Protein AF-A0A2W5WZC5-F1 (afdb_monomer_lite)

Sequence (114 aa):
MRRETRADGALLLRRLASWCDELGEQEKSERIQGLARELAAGPGAARERQLWADVVRELRGGHGTIGDRYLAHPDGSPDPVRSAELLSVLRQLRRAARRSLPWLTYRRLWKVGR

Radius of gyration: 14.22 Å; chains: 1; bounding box: 32×29×42 Å

pLDDT: mean 82.58, std 11.2, range [39.53, 95.12]

Secondary structure (DSSP, 8-state):
-HHHHHHHHHHHHHHHHHHHHHTT-HHHHHHHHHHHHHHHT---HHHHHHHHHHHHHHTT--TTSHHHHHTB-TTS-B-HHHHHHHHHHHHHHHHHHHHHS-HHHHHHHHHS--

Foldseek 3Di:
DLLVLLLLLLVLLQVVLVLCVVVVVPVLSVVSNVLSVVSNVPDDLVVNLVSLLVVLLSLVDDPPGSQCVQQADPVRHGDVVSNVVVVVSSVSSLVSSCVSYDPVSSCVSPPPPD

Organism: NCBI:txid2607479

Structure (mmCIF, N/CA/C/O backbone):
data_AF-A0A2W5WZC5-F1
#
_entry.id   AF-A0A2W5WZC5-F1
#
loop_
_atom_site.group_PDB
_atom_site.id
_atom_site.type_symbol
_atom_site.label_atom_id
_atom_site.label_alt_id
_atom_site.label_comp_id
_atom_site.label_asym_id
_atom_site.label_entity_id
_atom_site.label_seq_id
_atom_site.pdbx_PDB_ins_code
_atom_site.Cartn_x
_atom_site.Cartn_y
_atom_site.Cartn_z
_atom_site.occupancy
_atom_site.B_iso_or_equiv
_atom_site.auth_seq_id
_atom_site.auth_comp_id
_atom_site.auth_asym_id
_atom_site.auth_atom_id
_atom_site.pdbx_PDB_model_num
ATOM 1 N N . MET A 1 1 ? -17.209 -6.020 7.642 1.00 60.09 1 MET A N 1
ATOM 2 C CA . MET A 1 1 ? -16.878 -4.743 6.963 1.00 60.09 1 MET A CA 1
ATOM 3 C C . MET A 1 1 ? -15.536 -4.099 7.344 1.00 60.09 1 MET A C 1
ATOM 5 O O . MET A 1 1 ? -14.624 -4.197 6.538 1.00 60.09 1 MET A O 1
ATOM 9 N N . ARG A 1 2 ? -15.323 -3.457 8.516 1.00 63.66 2 ARG A N 1
ATOM 10 C CA . ARG A 1 2 ? -14.021 -2.775 8.794 1.00 63.66 2 ARG A CA 1
ATOM 11 C C . ARG A 1 2 ? -12.817 -3.715 8.978 1.00 63.66 2 ARG A C 1
ATOM 13 O O . ARG A 1 2 ? -11.685 -3.292 8.788 1.00 63.66 2 ARG A O 1
ATOM 20 N N . ARG A 1 3 ? -13.024 -4.970 9.397 1.00 66.19 3 ARG A N 1
ATOM 21 C CA . ARG A 1 3 ? -11.938 -5.971 9.485 1.00 66.19 3 ARG A CA 1
ATOM 22 C C . ARG A 1 3 ? -11.479 -6.438 8.098 1.00 66.19 3 ARG A C 1
ATOM 24 O O . ARG A 1 3 ? -10.284 -6.422 7.849 1.00 66.19 3 ARG A O 1
ATOM 31 N N . GLU A 1 4 ? -12.410 -6.723 7.187 1.00 73.94 4 GLU A N 1
ATOM 32 C CA . GLU A 1 4 ? -12.091 -7.082 5.791 1.00 73.94 4 GLU A CA 1
ATOM 33 C C . GLU A 1 4 ? -11.365 -5.947 5.073 1.00 73.94 4 GLU A C 1
ATOM 35 O O . GLU A 1 4 ? -10.293 -6.159 4.534 1.00 73.94 4 GLU A O 1
ATOM 40 N N . THR A 1 5 ? -11.846 -4.702 5.199 1.00 77.69 5 THR A N 1
ATOM 41 C CA . THR A 1 5 ? -11.186 -3.548 4.550 1.00 77.69 5 THR A CA 1
ATOM 42 C C . THR A 1 5 ? -9.727 -3.368 5.003 1.00 77.69 5 THR A C 1
ATOM 44 O O . THR A 1 5 ? -8.895 -2.907 4.224 1.00 77.69 5 THR A O 1
ATOM 47 N N . ARG A 1 6 ? -9.401 -3.746 6.248 1.00 79.31 6 ARG A N 1
ATOM 48 C CA . ARG A 1 6 ? -8.028 -3.722 6.779 1.00 79.31 6 ARG A CA 1
ATOM 49 C C . ARG A 1 6 ? -7.178 -4.866 6.239 1.00 79.31 6 ARG A C 1
ATOM 51 O O . ARG A 1 6 ? -6.056 -4.614 5.816 1.00 79.31 6 ARG A O 1
ATOM 58 N N . ALA A 1 7 ? -7.704 -6.089 6.248 1.00 78.94 7 ALA A N 1
ATOM 59 C CA . ALA A 1 7 ? -7.001 -7.261 5.732 1.00 78.94 7 ALA A CA 1
ATOM 60 C C . ALA A 1 7 ? -6.722 -7.126 4.227 1.00 78.94 7 ALA A C 1
ATOM 62 O O . ALA A 1 7 ? -5.579 -7.286 3.798 1.00 78.94 7 ALA A O 1
ATOM 63 N N . ASP A 1 8 ? -7.730 -6.711 3.458 1.00 87.69 8 ASP A N 1
ATOM 64 C CA . ASP A 1 8 ? -7.612 -6.446 2.024 1.00 87.69 8 ASP A CA 1
ATOM 65 C C . ASP A 1 8 ? -6.610 -5.315 1.767 1.00 87.69 8 ASP A C 1
ATOM 67 O O . ASP A 1 8 ? -5.729 -5.428 0.919 1.00 87.69 8 ASP A O 1
ATOM 71 N N . GLY A 1 9 ? -6.694 -4.235 2.551 1.00 88.31 9 GLY A N 1
ATOM 72 C CA . GLY A 1 9 ? -5.759 -3.115 2.488 1.00 88.31 9 GLY A CA 1
ATOM 73 C C . GLY A 1 9 ? -4.311 -3.531 2.729 1.00 88.31 9 GLY A C 1
ATOM 74 O O . GLY A 1 9 ? -3.430 -3.185 1.946 1.00 88.31 9 GLY A O 1
ATOM 75 N N . ALA A 1 10 ? -4.064 -4.308 3.782 1.00 92.31 10 ALA A N 1
ATOM 76 C CA . ALA A 1 10 ? -2.737 -4.816 4.102 1.00 92.31 10 ALA A CA 1
ATOM 77 C C . ALA A 1 10 ? -2.193 -5.741 3.003 1.00 92.31 10 ALA A C 1
ATOM 79 O O . ALA A 1 10 ? -1.016 -5.649 2.658 1.00 92.31 10 ALA A O 1
ATOM 80 N N . LEU A 1 11 ? -3.032 -6.601 2.422 1.00 93.56 11 LEU A N 1
ATOM 81 C CA . LEU A 1 11 ? -2.629 -7.499 1.339 1.00 93.56 11 LEU A CA 1
ATOM 82 C C . LEU A 1 11 ? -2.258 -6.724 0.067 1.00 93.56 11 LEU A C 1
ATOM 84 O O . LEU A 1 11 ? -1.207 -6.971 -0.524 1.00 93.56 11 LEU A O 1
ATOM 88 N N . LEU A 1 12 ? -3.065 -5.729 -0.302 1.00 93.06 12 LEU A N 1
ATOM 89 C CA . LEU A 1 12 ? -2.785 -4.839 -1.430 1.00 93.06 12 LEU A CA 1
ATOM 90 C C . LEU A 1 12 ? -1.488 -4.041 -1.227 1.00 93.06 12 LEU A C 1
ATOM 92 O O . LEU A 1 12 ? -0.716 -3.882 -2.171 1.00 93.06 12 LEU A O 1
ATOM 96 N N . LEU A 1 13 ? -1.213 -3.576 -0.004 1.00 93.38 13 LEU A N 1
ATOM 97 C CA . LEU 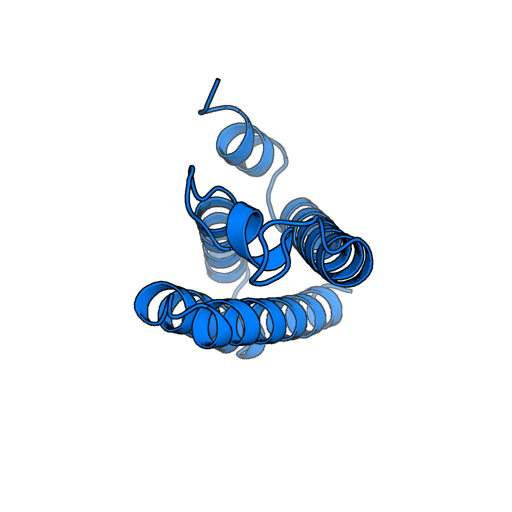A 1 13 ? 0.042 -2.888 0.318 1.00 93.38 13 LEU A CA 1
ATOM 98 C C . LEU A 1 13 ? 1.250 -3.824 0.240 1.00 93.38 13 LEU A C 1
ATOM 100 O O . LEU A 1 13 ? 2.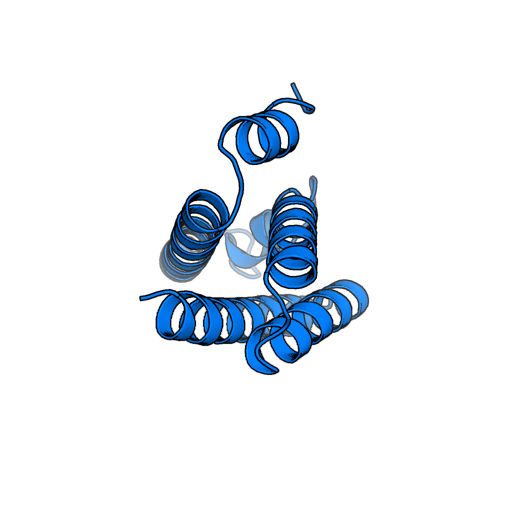275 -3.432 -0.302 1.00 93.38 13 LEU A O 1
ATOM 104 N N . ARG A 1 14 ? 1.142 -5.074 0.709 1.00 94.88 14 ARG A N 1
ATOM 105 C CA . ARG A 1 14 ? 2.224 -6.064 0.549 1.00 94.88 14 ARG A CA 1
ATOM 106 C C . ARG A 1 14 ? 2.539 -6.322 -0.921 1.00 94.88 14 ARG A C 1
ATOM 108 O O . ARG A 1 14 ? 3.709 -6.391 -1.283 1.00 94.88 14 ARG A O 1
ATOM 115 N N . ARG A 1 15 ? 1.508 -6.418 -1.768 1.00 92.44 15 ARG A N 1
ATOM 116 C CA . ARG A 1 15 ? 1.696 -6.567 -3.216 1.00 92.44 15 ARG A CA 1
ATOM 117 C C . ARG A 1 15 ? 2.401 -5.351 -3.817 1.00 92.44 15 ARG A C 1
ATOM 119 O O . ARG A 1 15 ? 3.354 -5.525 -4.563 1.00 92.44 15 ARG A O 1
ATOM 126 N N . LEU A 1 16 ? 1.986 -4.142 -3.439 1.00 90.8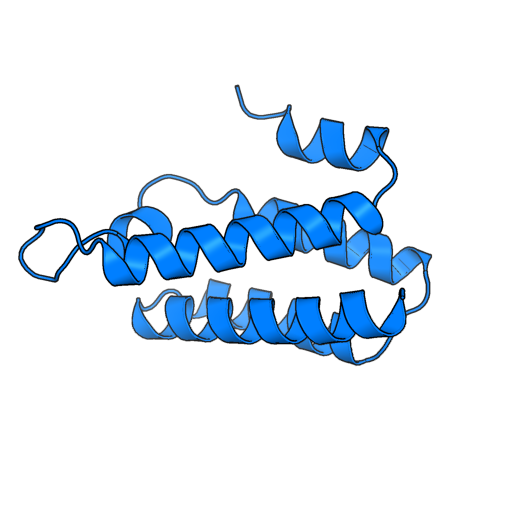8 16 LEU A N 1
ATOM 127 C CA . LEU A 1 16 ? 2.638 -2.909 -3.880 1.00 90.88 16 LEU A CA 1
ATOM 128 C C . LEU A 1 16 ? 4.102 -2.820 -3.419 1.00 90.88 16 LEU A C 1
ATOM 130 O O . LEU A 1 16 ? 4.953 -2.388 -4.188 1.00 90.88 16 LEU A O 1
ATOM 134 N N . ALA A 1 17 ? 4.407 -3.251 -2.194 1.00 91.81 17 ALA A N 1
ATOM 135 C CA . ALA A 1 17 ? 5.776 -3.283 -1.692 1.00 91.81 17 ALA A CA 1
ATOM 136 C C . ALA A 1 17 ? 6.667 -4.264 -2.469 1.00 91.81 17 ALA A C 1
ATOM 138 O O . ALA A 1 17 ? 7.797 -3.916 -2.789 1.00 91.81 17 ALA A O 1
ATOM 139 N N . SER A 1 18 ? 6.150 -5.447 -2.829 1.00 92.75 18 SER A N 1
ATOM 140 C CA . SER A 1 18 ? 6.857 -6.398 -3.709 1.00 92.75 18 SER A CA 1
ATOM 141 C C . SER A 1 18 ? 7.281 -5.729 -5.014 1.00 92.75 18 SER A C 1
ATOM 143 O O . SER A 1 18 ? 8.431 -5.823 -5.417 1.00 92.75 18 SER A O 1
ATOM 145 N N . TRP A 1 19 ? 6.372 -4.978 -5.636 1.00 90.12 19 TRP A N 1
ATOM 146 C CA . TRP A 1 19 ? 6.664 -4.253 -6.871 1.00 90.12 19 TRP A CA 1
ATOM 147 C C . TRP A 1 19 ? 7.695 -3.136 -6.682 1.00 90.12 19 TRP A C 1
ATOM 149 O O . TRP A 1 19 ? 8.501 -2.892 -7.574 1.00 90.12 19 TRP A O 1
ATOM 159 N N . CYS A 1 20 ? 7.693 -2.456 -5.529 1.00 88.38 20 CYS A N 1
ATOM 160 C CA . CYS A 1 20 ? 8.728 -1.474 -5.204 1.00 88.38 20 CYS A CA 1
ATOM 161 C C . CYS A 1 20 ? 10.098 -2.147 -5.113 1.00 88.38 20 CYS A C 1
ATOM 163 O O . CYS A 1 20 ? 11.065 -1.621 -5.654 1.00 88.38 20 CYS A O 1
ATOM 165 N N . ASP A 1 21 ? 10.170 -3.304 -4.458 1.00 89.81 21 ASP A N 1
ATOM 166 C CA . ASP A 1 21 ? 11.407 -4.067 -4.296 1.00 89.81 21 ASP A CA 1
ATOM 167 C C . ASP A 1 21 ? 11.956 -4.563 -5.642 1.00 89.81 21 ASP A C 1
ATOM 169 O O . ASP A 1 21 ? 13.118 -4.321 -5.964 1.00 89.81 21 ASP A O 1
ATOM 173 N N . GLU A 1 22 ? 11.090 -5.133 -6.488 1.00 87.25 22 GLU A N 1
ATOM 174 C CA . GLU A 1 22 ? 11.419 -5.571 -7.855 1.00 87.25 22 GLU A CA 1
ATOM 175 C C . GLU A 1 22 ? 11.994 -4.440 -8.727 1.00 87.25 22 GLU A C 1
ATOM 177 O O . GLU A 1 22 ? 12.786 -4.690 -9.634 1.00 87.25 22 GLU A O 1
ATOM 182 N N . LEU A 1 23 ? 11.608 -3.191 -8.456 1.00 83.88 23 LEU A N 1
ATOM 183 C CA . LEU A 1 23 ? 12.079 -2.001 -9.167 1.00 83.88 23 LEU A CA 1
ATOM 184 C C . LEU A 1 23 ? 13.269 -1.295 -8.500 1.00 83.88 23 LEU A C 1
ATOM 186 O O . LEU A 1 23 ? 13.677 -0.226 -8.970 1.00 83.88 23 LEU A O 1
ATOM 190 N N . GLY A 1 24 ? 13.804 -1.854 -7.412 1.00 86.31 24 GLY A N 1
ATOM 191 C CA . GLY A 1 24 ? 14.904 -1.268 -6.645 1.00 86.31 24 GLY A CA 1
ATOM 192 C C . GLY A 1 24 ? 14.509 -0.051 -5.801 1.00 86.31 24 GLY A C 1
ATOM 193 O O . GLY A 1 24 ? 15.370 0.723 -5.401 1.00 86.31 24 GLY A O 1
ATOM 194 N N . GLU A 1 25 ? 13.219 0.154 -5.518 1.00 87.31 25 GLU A N 1
ATOM 195 C CA . GLU A 1 25 ? 12.730 1.170 -4.575 1.00 87.31 25 GLU A CA 1
ATOM 196 C C . GLU A 1 25 ? 12.694 0.600 -3.138 1.00 87.31 25 GLU A C 1
ATOM 198 O O . GLU A 1 25 ? 11.636 0.599 -2.500 1.00 87.31 25 GLU A O 1
ATOM 203 N N . GLN A 1 26 ? 13.826 0.097 -2.611 1.00 90.31 26 GLN A N 1
ATOM 204 C CA . GLN A 1 26 ? 13.853 -0.628 -1.323 1.00 90.31 26 GLN A CA 1
ATOM 205 C C . GLN A 1 26 ? 13.301 0.198 -0.154 1.00 90.31 26 GLN A C 1
ATOM 207 O O . GLN A 1 26 ? 12.420 -0.265 0.564 1.00 90.31 26 GLN A O 1
ATOM 212 N N . GLU A 1 27 ? 13.731 1.454 -0.006 1.00 89.94 27 GLU A N 1
ATOM 213 C CA . GLU A 1 27 ? 13.276 2.329 1.087 1.00 89.94 27 GLU A CA 1
ATOM 214 C C . GLU A 1 27 ? 11.745 2.512 1.079 1.00 89.94 27 GLU A C 1
ATOM 216 O O . GLU A 1 27 ? 11.076 2.556 2.114 1.00 89.94 27 GLU A O 1
ATOM 221 N N . LYS A 1 28 ? 11.154 2.578 -0.117 1.00 88.38 28 LYS A N 1
ATOM 222 C CA . LYS A 1 28 ? 9.706 2.695 -0.279 1.00 88.38 28 LYS A CA 1
ATOM 223 C C . LYS A 1 28 ? 9.001 1.362 -0.052 1.00 88.38 28 LYS A C 1
ATOM 225 O O . LYS A 1 28 ? 7.940 1.351 0.572 1.00 88.38 28 LYS A O 1
ATOM 230 N N . SER A 1 29 ? 9.584 0.253 -0.513 1.00 91.69 29 SER A N 1
ATOM 231 C CA . SER A 1 29 ? 9.111 -1.097 -0.190 1.00 91.69 29 SER A CA 1
ATOM 232 C C . SER A 1 29 ? 9.009 -1.270 1.325 1.00 91.69 29 SER A C 1
ATOM 234 O O . SER A 1 29 ? 7.936 -1.595 1.830 1.00 91.69 29 SER A O 1
ATOM 236 N N . GLU A 1 30 ? 10.064 -0.939 2.070 1.00 93.69 30 GLU A N 1
ATOM 237 C CA . GLU A 1 30 ? 10.105 -1.030 3.532 1.00 93.69 30 GLU A CA 1
ATOM 238 C C . GLU A 1 30 ? 9.026 -0.178 4.208 1.00 93.69 30 GLU A C 1
ATOM 240 O O . GLU A 1 30 ? 8.279 -0.685 5.053 1.00 93.69 30 GLU A O 1
ATOM 245 N N . ARG A 1 31 ? 8.869 1.089 3.794 1.00 92.62 31 ARG A N 1
ATOM 246 C CA . ARG A 1 31 ? 7.791 1.961 4.294 1.00 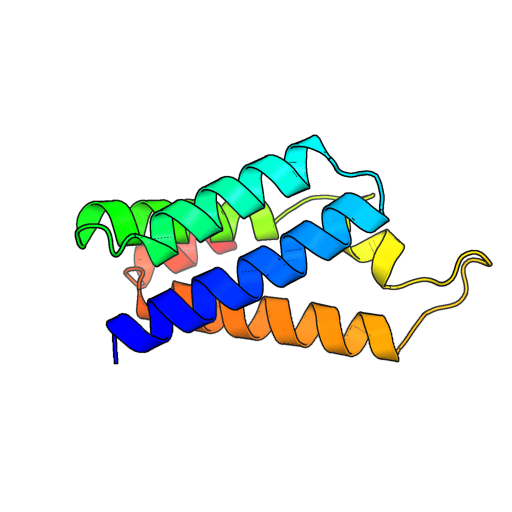92.62 31 ARG A CA 1
ATOM 247 C C . ARG A 1 31 ? 6.408 1.348 4.074 1.00 92.62 31 ARG A C 1
ATOM 249 O O . ARG A 1 31 ? 5.602 1.276 5.006 1.00 92.62 31 ARG A O 1
ATOM 256 N N . ILE A 1 32 ? 6.127 0.877 2.859 1.00 92.94 32 ILE A N 1
ATOM 257 C CA . ILE A 1 32 ? 4.832 0.283 2.503 1.00 92.94 32 ILE A CA 1
ATOM 258 C C . ILE A 1 32 ? 4.607 -1.031 3.266 1.00 92.94 32 ILE A C 1
ATOM 260 O O . ILE A 1 32 ? 3.495 -1.280 3.743 1.00 92.94 32 ILE A O 1
ATOM 264 N N . GLN A 1 33 ? 5.646 -1.851 3.455 1.00 94.31 33 GLN A N 1
ATOM 265 C CA . GLN A 1 33 ? 5.570 -3.048 4.293 1.00 94.31 33 GLN A CA 1
ATOM 266 C C . GLN A 1 33 ? 5.247 -2.704 5.750 1.00 94.31 33 GLN A C 1
ATOM 268 O O . GLN A 1 33 ? 4.429 -3.396 6.360 1.00 94.31 33 GLN A O 1
ATOM 273 N N . GLY A 1 34 ? 5.836 -1.638 6.300 1.00 95.12 34 GLY A N 1
ATOM 274 C CA . GLY A 1 34 ? 5.522 -1.135 7.639 1.00 95.12 34 GLY A CA 1
ATOM 275 C C . GLY A 1 34 ? 4.038 -0.795 7.786 1.00 95.12 34 GLY A C 1
ATOM 276 O O . GLY A 1 34 ? 3.360 -1.336 8.663 1.00 95.12 34 GLY A O 1
ATOM 277 N N . LEU A 1 35 ? 3.497 -0.007 6.851 1.00 93.69 35 LEU A N 1
ATOM 278 C CA . LEU A 1 35 ? 2.070 0.340 6.814 1.00 93.69 35 LEU A CA 1
ATOM 279 C C . LEU A 1 35 ? 1.171 -0.901 6.711 1.00 93.69 35 LEU A C 1
ATOM 281 O O . LEU A 1 35 ? 0.148 -0.989 7.392 1.00 93.69 35 LEU A O 1
ATOM 285 N N . ALA A 1 36 ? 1.557 -1.881 5.890 1.00 94.12 36 ALA A N 1
ATOM 286 C CA . ALA A 1 36 ? 0.812 -3.125 5.735 1.00 94.12 36 ALA A CA 1
ATOM 287 C C . ALA A 1 36 ? 0.776 -3.954 7.029 1.00 94.12 36 ALA A C 1
ATOM 289 O O . ALA A 1 36 ? -0.273 -4.494 7.387 1.00 94.12 36 ALA A O 1
ATOM 290 N N . ARG A 1 37 ? 1.911 -4.066 7.733 1.00 94.81 37 ARG A N 1
ATOM 291 C CA . ARG A 1 37 ? 2.007 -4.779 9.019 1.00 94.81 37 ARG A CA 1
ATOM 292 C C . ARG A 1 37 ? 1.157 -4.093 10.082 1.00 94.81 37 ARG A C 1
ATOM 294 O O . ARG A 1 37 ? 0.378 -4.764 10.754 1.00 94.81 37 ARG A O 1
ATOM 301 N N . GLU A 1 38 ? 1.246 -2.770 10.180 1.00 94.19 38 GLU A N 1
ATOM 302 C CA . GLU A 1 38 ? 0.456 -2.002 11.142 1.00 94.19 38 GLU A CA 1
ATOM 303 C C . GLU A 1 38 ? -1.049 -2.087 10.871 1.00 94.19 38 GLU A C 1
ATOM 305 O O . GLU A 1 38 ? -1.818 -2.258 11.812 1.00 94.19 38 GLU A O 1
ATOM 310 N N . LEU A 1 39 ? -1.495 -2.032 9.610 1.00 90.19 39 LEU A N 1
ATOM 311 C CA . LEU A 1 39 ? -2.911 -2.218 9.263 1.00 90.19 39 LEU A CA 1
ATOM 312 C C . LEU A 1 39 ? -3.408 -3.632 9.591 1.00 90.19 39 LEU A C 1
ATOM 314 O O . LEU A 1 39 ? -4.516 -3.785 10.117 1.00 90.19 39 LEU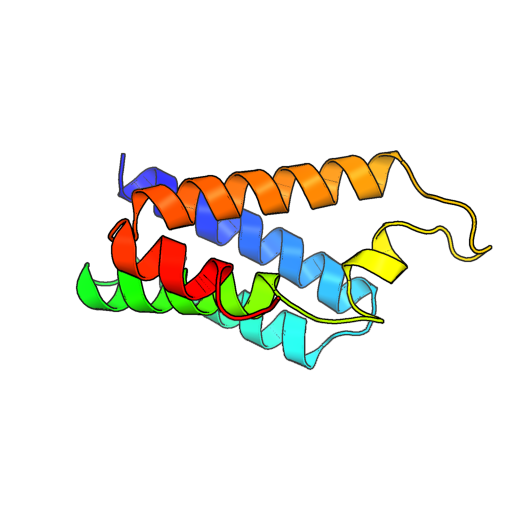 A O 1
ATOM 318 N N . ALA A 1 40 ? -2.588 -4.652 9.315 1.00 91.19 40 ALA A N 1
ATOM 319 C CA . ALA A 1 40 ? -2.902 -6.049 9.611 1.00 91.19 40 ALA A CA 1
ATOM 320 C C . ALA A 1 40 ? -3.003 -6.327 11.119 1.00 91.19 40 ALA A C 1
ATOM 322 O O . ALA A 1 40 ? -3.829 -7.140 11.527 1.00 91.19 40 ALA A O 1
ATOM 323 N N . ALA A 1 41 ? -2.230 -5.616 11.948 1.00 91.50 41 ALA A N 1
ATOM 324 C CA . ALA A 1 41 ? 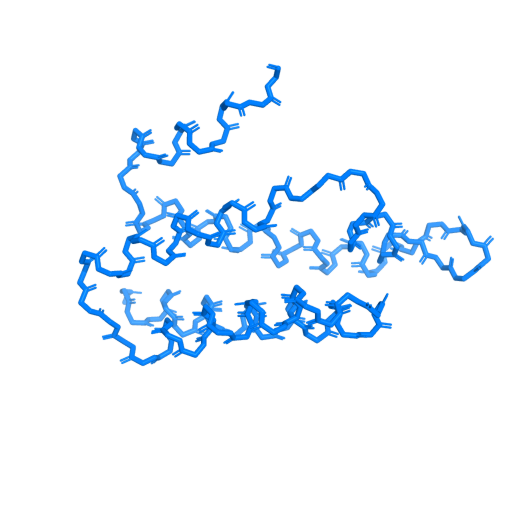-2.278 -5.724 13.409 1.00 91.50 41 ALA A CA 1
ATOM 325 C C . ALA A 1 41 ? -3.611 -5.247 14.022 1.00 91.50 41 ALA A C 1
ATOM 327 O O . ALA A 1 41 ? -3.846 -5.410 15.217 1.00 91.50 41 ALA A O 1
ATOM 328 N N . GLY A 1 42 ? -4.509 -4.673 13.216 1.00 88.00 42 GLY A N 1
ATOM 329 C CA . GLY A 1 42 ? -5.840 -4.270 13.654 1.00 88.00 42 GLY A CA 1
ATOM 330 C C . GLY A 1 42 ? -5.824 -3.083 14.623 1.00 88.00 42 GLY A C 1
ATOM 331 O O . GLY A 1 42 ? -6.421 -3.180 15.695 1.00 88.00 42 GLY A O 1
ATOM 332 N N . PRO A 1 43 ? -5.215 -1.945 14.247 1.00 88.25 43 PRO A N 1
ATOM 333 C CA . PRO A 1 43 ? -5.026 -0.814 15.139 1.00 88.25 43 PRO A CA 1
ATOM 334 C C . PRO A 1 43 ? -6.368 -0.173 15.512 1.00 88.25 43 PRO A C 1
ATOM 336 O O . PRO A 1 43 ? -7.383 -0.346 14.828 1.00 88.25 43 PRO A O 1
ATOM 339 N N . GLY A 1 44 ? -6.369 0.601 16.598 1.00 89.81 44 GLY A N 1
ATOM 340 C CA . GLY A 1 44 ? -7.531 1.392 17.002 1.00 89.81 44 GLY A CA 1
ATOM 341 C C . GLY A 1 44 ? -7.944 2.409 15.930 1.00 89.81 44 GLY A C 1
ATOM 342 O O . GLY A 1 44 ? -7.143 2.815 15.088 1.00 89.81 44 GLY A O 1
ATOM 343 N N . ALA A 1 45 ? -9.195 2.873 15.981 1.00 86.56 45 ALA A N 1
ATOM 344 C CA . ALA A 1 45 ? -9.794 3.683 14.913 1.00 86.56 45 ALA A CA 1
ATOM 345 C C . ALA A 1 45 ? -9.025 4.980 14.580 1.00 86.56 45 ALA A C 1
ATOM 347 O O . ALA A 1 45 ? -8.982 5.383 13.419 1.00 86.56 45 ALA A O 1
ATOM 348 N N . ALA A 1 46 ? -8.417 5.639 15.573 1.00 88.25 46 ALA A N 1
ATOM 349 C CA . ALA A 1 46 ? -7.612 6.842 15.348 1.00 88.25 46 ALA A CA 1
ATOM 350 C C . ALA A 1 46 ? -6.317 6.529 14.576 1.00 88.25 46 ALA A C 1
ATOM 352 O O . ALA A 1 46 ? -6.014 7.196 13.587 1.00 88.25 46 ALA A O 1
ATOM 353 N N . ARG A 1 47 ? -5.598 5.471 14.974 1.00 90.94 47 ARG A N 1
ATOM 354 C CA . ARG A 1 47 ? -4.372 5.024 14.297 1.00 90.94 47 ARG A CA 1
ATOM 355 C C . ARG A 1 47 ? -4.670 4.463 12.910 1.00 90.94 47 ARG A C 1
ATOM 357 O O . ARG A 1 47 ? -3.941 4.775 11.981 1.00 90.94 47 ARG A O 1
ATOM 364 N N . GLU A 1 48 ? -5.774 3.735 12.734 1.00 89.56 48 GLU A N 1
ATOM 365 C CA . GLU A 1 48 ? -6.213 3.258 11.414 1.00 89.56 48 GLU A CA 1
ATOM 366 C C . GLU A 1 48 ? -6.401 4.424 10.430 1.00 89.56 48 GLU A C 1
ATOM 368 O O . GLU A 1 48 ? -5.928 4.367 9.297 1.00 89.56 48 GLU A O 1
ATOM 373 N N . ARG A 1 49 ? -7.043 5.519 10.862 1.00 89.12 49 ARG A N 1
ATOM 374 C CA . ARG A 1 49 ? -7.189 6.724 10.028 1.00 89.12 49 ARG A CA 1
ATOM 375 C C . ARG A 1 49 ? -5.839 7.335 9.671 1.00 89.12 49 ARG A C 1
ATOM 377 O O . ARG A 1 49 ? -5.653 7.727 8.525 1.00 89.12 49 ARG A O 1
ATOM 384 N N . GLN A 1 50 ? -4.917 7.414 10.628 1.00 91.56 50 GLN A N 1
ATOM 385 C CA . GLN A 1 50 ? -3.576 7.933 10.370 1.00 91.56 50 GLN A CA 1
ATOM 386 C C . GLN A 1 50 ? -2.849 7.078 9.323 1.00 91.56 50 GLN A C 1
ATOM 388 O O . GLN A 1 50 ? -2.383 7.615 8.324 1.00 91.56 50 GLN A O 1
ATOM 393 N N . LEU A 1 51 ? -2.877 5.752 9.473 1.00 91.56 51 LEU A N 1
ATOM 394 C CA . LEU A 1 51 ? -2.274 4.820 8.518 1.00 91.56 51 LEU A CA 1
ATOM 395 C C . LEU A 1 51 ? -2.868 4.962 7.116 1.00 91.56 51 LEU A C 1
ATOM 397 O O . LEU A 1 51 ? -2.128 5.013 6.141 1.00 91.56 51 LEU A O 1
ATOM 401 N N . TRP A 1 52 ? -4.191 5.093 6.987 1.00 89.62 52 TRP A N 1
ATOM 402 C CA . TRP A 1 52 ? -4.806 5.334 5.679 1.00 89.62 52 TRP A CA 1
ATOM 403 C C . TRP A 1 52 ? -4.431 6.689 5.076 1.00 89.62 52 TRP A C 1
ATOM 405 O O . TRP A 1 52 ? -4.344 6.802 3.853 1.00 89.62 52 TRP A O 1
ATOM 415 N N . ALA A 1 53 ? -4.207 7.717 5.897 1.00 88.25 53 ALA A N 1
ATOM 416 C CA . ALA A 1 53 ? -3.698 8.997 5.417 1.00 88.25 53 ALA A CA 1
ATOM 417 C C . ALA A 1 53 ? -2.253 8.873 4.910 1.00 88.25 53 ALA A C 1
ATOM 419 O O . ALA A 1 53 ? -1.935 9.429 3.859 1.00 88.25 53 ALA A O 1
ATOM 420 N N . ASP A 1 54 ? -1.415 8.110 5.611 1.00 89.44 54 ASP A N 1
ATOM 421 C CA . ASP A 1 54 ? -0.025 7.858 5.228 1.00 89.44 54 ASP A CA 1
ATOM 422 C C . ASP A 1 54 ? 0.059 7.009 3.955 1.00 89.44 54 ASP A C 1
ATOM 424 O O . ASP A 1 54 ? 0.757 7.390 3.019 1.00 89.44 54 ASP A O 1
ATOM 428 N N . VAL A 1 55 ? -0.776 5.971 3.822 1.00 88.81 55 VAL A N 1
ATOM 429 C CA . VAL A 1 55 ? -0.950 5.226 2.562 1.00 88.81 55 VAL A CA 1
ATOM 430 C C . VAL A 1 55 ? -1.284 6.174 1.412 1.00 88.81 55 VAL A C 1
ATOM 432 O O . VAL A 1 55 ? -0.654 6.120 0.363 1.00 88.81 55 VAL A O 1
ATOM 435 N N . VAL A 1 56 ? -2.256 7.076 1.583 1.00 85.88 56 VAL A N 1
ATOM 436 C CA . VAL A 1 56 ? -2.626 8.025 0.520 1.00 85.88 56 VAL A CA 1
ATOM 437 C C . VAL A 1 56 ? -1.463 8.945 0.133 1.00 85.88 56 VAL A C 1
ATOM 439 O O . VAL A 1 56 ? -1.334 9.262 -1.049 1.00 85.88 56 VAL A O 1
ATOM 442 N N . ARG A 1 57 ? -0.626 9.366 1.091 1.00 84.31 57 ARG A N 1
ATOM 443 C CA . ARG A 1 57 ? 0.575 10.171 0.814 1.00 84.31 57 ARG A CA 1
ATOM 444 C C . ARG A 1 57 ? 1.605 9.380 0.012 1.00 84.31 57 ARG A C 1
ATOM 446 O O . ARG A 1 57 ? 2.070 9.888 -1.003 1.00 84.31 57 ARG A O 1
ATOM 453 N N . GLU A 1 58 ? 1.887 8.139 0.403 1.00 83.88 58 GLU A N 1
ATOM 454 C CA . GLU A 1 58 ? 2.829 7.259 -0.307 1.00 83.88 58 GLU A CA 1
ATOM 455 C C . GLU A 1 58 ? 2.375 6.964 -1.745 1.00 83.88 58 GLU A C 1
ATOM 457 O O . GLU A 1 58 ? 3.168 7.006 -2.687 1.00 83.88 58 GLU A O 1
ATOM 462 N N . LEU A 1 59 ? 1.071 6.743 -1.954 1.00 78.56 59 LEU A N 1
ATOM 463 C CA . LEU A 1 59 ? 0.498 6.501 -3.285 1.00 78.56 59 LEU A CA 1
ATOM 464 C C . LEU A 1 59 ? 0.562 7.713 -4.226 1.00 78.56 59 LEU A C 1
ATOM 466 O O . LEU A 1 59 ? 0.207 7.596 -5.400 1.00 78.56 59 LEU A O 1
ATOM 470 N N . ARG A 1 60 ? 0.942 8.884 -3.717 1.00 75.06 60 ARG A N 1
ATOM 471 C CA . ARG A 1 60 ? 0.990 10.142 -4.463 1.00 75.06 60 ARG A CA 1
ATOM 472 C C . ARG A 1 60 ? 2.360 10.424 -5.097 1.00 75.06 60 ARG A C 1
ATOM 474 O O . ARG A 1 60 ? 2.523 11.510 -5.640 1.00 75.06 60 ARG A O 1
ATOM 481 N N . GLY A 1 61 ? 3.311 9.486 -5.003 1.00 60.88 61 GLY A N 1
ATOM 482 C CA . GLY A 1 61 ? 4.705 9.642 -5.443 1.00 60.88 61 GLY A CA 1
ATOM 483 C C . GLY A 1 61 ? 4.886 10.248 -6.846 1.00 60.88 61 GLY A C 1
ATOM 484 O O . GLY A 1 61 ? 4.074 10.008 -7.737 1.00 60.88 61 GLY A O 1
ATOM 485 N N . GLY A 1 62 ? 5.945 11.055 -6.999 1.00 54.38 62 GLY A N 1
ATOM 486 C CA . GLY A 1 62 ? 6.233 11.894 -8.171 1.00 54.38 62 GLY A CA 1
ATOM 487 C C . GLY A 1 62 ? 6.793 11.169 -9.404 1.00 54.38 62 GLY A C 1
ATOM 488 O O . GLY A 1 62 ? 6.709 9.949 -9.526 1.00 54.38 62 GLY A O 1
ATOM 489 N N . HIS A 1 63 ? 7.353 11.947 -10.333 1.00 45.66 63 HIS A N 1
ATOM 490 C CA . HIS A 1 63 ? 7.989 11.444 -11.556 1.00 45.66 63 HIS A CA 1
ATOM 491 C C . HIS A 1 63 ? 9.182 10.519 -11.249 1.00 45.66 63 HIS A C 1
ATOM 493 O O . HIS A 1 63 ? 9.949 10.781 -10.325 1.00 45.66 63 HIS A O 1
ATOM 499 N N . GLY A 1 64 ? 9.346 9.455 -12.037 1.00 56.97 64 GLY A N 1
ATOM 500 C CA . GLY A 1 64 ? 10.409 8.453 -11.901 1.00 56.97 64 GLY A CA 1
ATOM 501 C C . GLY A 1 64 ? 10.099 7.319 -10.918 1.00 56.97 64 GLY A C 1
ATOM 502 O O . GLY A 1 64 ? 11.018 6.602 -10.523 1.00 56.97 64 GLY A O 1
ATOM 503 N N . THR A 1 65 ? 8.837 7.170 -10.505 1.00 67.38 65 THR A N 1
ATOM 504 C CA . THR A 1 65 ? 8.411 6.190 -9.491 1.00 67.38 65 THR A CA 1
ATOM 505 C C . THR A 1 65 ? 7.947 4.864 -10.095 1.00 67.38 65 THR A C 1
ATOM 507 O O . THR A 1 65 ? 7.894 4.695 -11.312 1.00 67.38 65 THR A O 1
ATOM 510 N N . ILE A 1 66 ? 7.534 3.939 -9.218 1.00 71.50 66 ILE A N 1
ATOM 511 C CA . ILE A 1 66 ? 6.826 2.692 -9.528 1.00 71.50 66 ILE A CA 1
ATOM 512 C C . ILE A 1 66 ? 5.866 2.804 -10.716 1.00 71.50 66 ILE A C 1
ATOM 514 O O . ILE A 1 66 ? 5.822 1.894 -11.526 1.00 71.50 66 ILE A O 1
ATOM 518 N N . GLY A 1 67 ? 5.118 3.908 -10.846 1.00 70.81 67 GLY A N 1
ATOM 519 C CA . GLY A 1 67 ? 4.213 4.113 -11.972 1.00 70.81 67 GLY A CA 1
ATOM 520 C C . GLY A 1 67 ? 4.978 4.039 -13.285 1.00 70.81 67 GLY A C 1
ATOM 521 O O . GLY A 1 67 ? 4.766 3.131 -14.068 1.00 70.81 67 GLY A O 1
ATOM 522 N N . ASP A 1 68 ? 5.942 4.923 -13.491 1.00 72.44 68 ASP A N 1
ATOM 523 C CA . ASP A 1 68 ? 6.647 5.029 -14.768 1.00 72.44 68 ASP A CA 1
ATOM 524 C C . ASP A 1 68 ? 7.385 3.734 -15.155 1.00 72.44 68 ASP A C 1
ATOM 526 O O . ASP A 1 68 ? 7.389 3.354 -16.322 1.00 72.44 68 ASP A O 1
ATOM 530 N N . ARG A 1 69 ? 7.955 3.016 -14.176 1.00 72.25 69 ARG A N 1
ATOM 531 C CA . ARG A 1 69 ? 8.727 1.785 -14.431 1.00 72.25 69 ARG A CA 1
ATOM 532 C C . ARG A 1 69 ? 7.874 0.524 -14.566 1.00 72.25 69 ARG A C 1
ATOM 534 O O . ARG A 1 69 ? 8.230 -0.354 -15.335 1.00 72.25 69 ARG A O 1
ATOM 541 N N . TYR A 1 70 ? 6.771 0.401 -13.823 1.00 74.81 70 TYR A N 1
ATOM 542 C CA . TYR A 1 70 ? 5.876 -0.765 -13.921 1.00 74.81 70 TYR A CA 1
ATOM 543 C C . TYR A 1 70 ? 4.912 -0.651 -15.111 1.00 74.81 70 TYR A C 1
ATOM 545 O O . TYR A 1 70 ? 4.320 -1.648 -15.520 1.00 74.81 70 TYR A O 1
ATOM 553 N N . LEU A 1 71 ? 4.748 0.559 -15.659 1.00 76.56 71 LEU A N 1
ATOM 554 C CA . LEU A 1 71 ? 3.971 0.817 -16.872 1.00 76.56 71 LEU A CA 1
ATOM 555 C C . LEU A 1 71 ? 4.763 0.525 -18.162 1.00 76.56 71 LEU A C 1
ATOM 557 O O . LEU A 1 71 ? 4.165 0.556 -19.237 1.00 76.56 71 LEU A O 1
ATOM 561 N N . ALA A 1 72 ? 6.066 0.233 -18.076 1.00 80.12 72 ALA A N 1
ATOM 562 C CA . ALA A 1 72 ? 6.932 -0.017 -19.225 1.00 80.12 72 ALA A CA 1
ATOM 563 C C . ALA A 1 72 ? 7.742 -1.322 -19.091 1.00 80.12 72 ALA A C 1
ATOM 565 O O . ALA A 1 72 ? 8.147 -1.731 -18.003 1.00 80.12 72 ALA A O 1
ATOM 566 N N . HIS A 1 73 ? 7.999 -1.973 -20.220 1.00 76.62 73 HIS A N 1
ATOM 567 C CA . HIS A 1 73 ? 8.960 -3.053 -20.379 1.00 76.62 73 HIS A CA 1
ATOM 568 C C . HIS A 1 73 ? 10.406 -2.517 -20.323 1.00 76.62 73 HIS A C 1
ATOM 570 O O . HIS A 1 73 ? 10.631 -1.314 -20.478 1.00 76.62 73 HIS A O 1
ATOM 576 N N . PRO A 1 74 ? 11.417 -3.392 -20.147 1.00 75.62 74 PRO A N 1
ATOM 577 C CA . PRO A 1 74 ? 12.826 -2.986 -20.158 1.00 75.62 74 PRO A CA 1
ATOM 578 C C . PRO A 1 74 ? 13.281 -2.293 -21.452 1.00 75.62 74 PRO A C 1
ATOM 580 O O . PRO A 1 74 ? 14.245 -1.534 -21.426 1.00 75.62 74 PRO A O 1
ATOM 583 N N . ASP A 1 75 ? 12.596 -2.540 -22.570 1.00 81.19 75 ASP A N 1
ATOM 584 C CA . ASP A 1 75 ? 12.841 -1.894 -23.866 1.00 81.19 75 ASP A CA 1
ATOM 585 C C . ASP A 1 75 ? 12.123 -0.536 -24.022 1.00 81.19 75 ASP A C 1
ATOM 587 O O . ASP A 1 75 ? 12.221 0.104 -25.068 1.00 81.19 75 ASP A O 1
ATOM 591 N N . GLY A 1 76 ? 11.405 -0.085 -22.988 1.00 74.81 76 GLY A N 1
ATOM 592 C CA . GLY A 1 76 ? 10.657 1.171 -22.970 1.00 74.81 76 GLY A CA 1
ATOM 593 C C . GLY A 1 76 ? 9.266 1.101 -23.604 1.00 74.81 76 GLY A C 1
ATOM 594 O O . GLY A 1 76 ? 8.550 2.104 -23.587 1.00 74.81 76 GLY A O 1
ATOM 595 N N . SER A 1 77 ? 8.847 -0.049 -24.141 1.00 82.38 77 SER A N 1
ATOM 596 C CA . SER A 1 77 ? 7.478 -0.230 -24.636 1.00 82.38 77 SER A CA 1
ATOM 597 C C . SER A 1 77 ? 6.476 -0.333 -23.474 1.00 82.38 77 SER A C 1
ATOM 599 O O . SER A 1 77 ? 6.840 -0.775 -22.388 1.00 82.38 77 SER A O 1
ATOM 601 N N . PRO A 1 78 ? 5.214 0.096 -23.631 1.00 79.69 78 PRO A N 1
ATOM 602 C CA . PRO A 1 78 ? 4.234 0.026 -22.548 1.00 79.69 78 PRO A CA 1
ATOM 603 C C . PRO A 1 78 ? 3.848 -1.426 -22.213 1.00 79.69 78 PRO A C 1
ATOM 605 O O . PRO A 1 78 ? 3.555 -2.202 -23.119 1.00 79.69 78 PRO A O 1
ATOM 608 N N . ASP A 1 79 ? 3.761 -1.767 -20.921 1.00 85.94 79 ASP A N 1
ATOM 609 C CA . ASP A 1 79 ? 3.272 -3.071 -20.436 1.00 85.94 79 ASP A CA 1
ATOM 610 C C . ASP A 1 79 ? 1.805 -2.948 -19.979 1.00 85.94 79 ASP A C 1
ATOM 612 O O . ASP A 1 79 ? 1.537 -2.538 -18.841 1.00 85.94 79 ASP A O 1
ATOM 616 N N . PRO A 1 80 ? 0.809 -3.278 -20.823 1.00 82.31 80 PRO A N 1
ATOM 617 C CA . PRO A 1 80 ? -0.599 -3.055 -20.499 1.00 82.31 80 PRO A CA 1
ATOM 618 C C . PRO A 1 80 ? -1.111 -3.950 -19.361 1.00 82.31 80 PRO A C 1
ATOM 620 O O . PRO A 1 80 ? -2.054 -3.564 -18.666 1.00 82.31 80 PRO A O 1
ATOM 623 N N . VAL A 1 81 ? -0.504 -5.121 -19.144 1.00 86.12 81 VAL A N 1
ATOM 624 C CA . VAL A 1 81 ? -0.945 -6.084 -18.124 1.00 86.12 81 VAL A CA 1
ATOM 625 C C . VAL A 1 81 ? -0.510 -5.605 -16.746 1.00 86.12 81 VAL A C 1
ATOM 627 O O . VAL A 1 81 ? -1.358 -5.409 -15.870 1.00 86.12 81 VAL A O 1
ATOM 630 N N . ARG A 1 82 ? 0.785 -5.313 -16.571 1.00 81.69 82 ARG A N 1
ATOM 631 C CA . ARG A 1 82 ? 1.314 -4.748 -15.318 1.00 81.69 82 ARG A CA 1
ATOM 632 C C . ARG A 1 82 ? 0.681 -3.400 -15.006 1.00 81.69 82 ARG A C 1
ATOM 634 O O . ARG A 1 82 ? 0.332 -3.128 -13.855 1.00 81.69 82 ARG A O 1
ATOM 641 N N . SER A 1 83 ? 0.422 -2.600 -16.040 1.00 82.12 83 SER A N 1
ATOM 642 C CA . SER A 1 83 ? -0.319 -1.346 -15.912 1.00 82.12 83 SER A CA 1
ATOM 643 C C . SER A 1 83 ? -1.725 -1.546 -15.357 1.00 82.12 83 SER A C 1
ATOM 645 O O . SER A 1 83 ? -2.139 -0.847 -14.427 1.00 82.12 83 SER A O 1
ATOM 647 N N . ALA A 1 84 ? -2.480 -2.500 -15.906 1.00 85.94 84 ALA A N 1
ATOM 648 C CA . ALA A 1 84 ? -3.833 -2.790 -15.452 1.00 85.94 84 ALA A CA 1
ATOM 649 C C . ALA A 1 84 ? -3.850 -3.295 -14.001 1.00 85.94 84 ALA A C 1
ATOM 651 O O . ALA A 1 84 ? -4.690 -2.844 -13.211 1.00 85.94 84 ALA A O 1
ATOM 652 N N . GLU A 1 85 ? -2.909 -4.169 -13.632 1.00 87.31 85 GLU A N 1
ATOM 653 C CA . GLU A 1 85 ? -2.754 -4.663 -12.261 1.00 87.31 85 GLU A CA 1
ATOM 654 C C . GLU A 1 85 ? -2.432 -3.535 -11.279 1.00 87.31 85 GLU A C 1
ATOM 656 O O . GLU A 1 85 ? -3.148 -3.365 -10.284 1.00 87.31 85 GLU A O 1
ATOM 661 N N . LEU A 1 86 ? -1.420 -2.715 -11.578 1.00 85.94 86 LEU A N 1
ATOM 662 C CA . LEU A 1 86 ? -1.029 -1.589 -10.734 1.00 85.94 86 LEU A CA 1
ATOM 663 C C . LEU A 1 86 ? -2.201 -0.622 -10.540 1.00 85.94 86 LEU A C 1
ATOM 665 O O . LEU A 1 86 ? -2.563 -0.281 -9.411 1.00 85.94 86 LEU A O 1
ATOM 669 N N . LEU A 1 87 ? -2.861 -0.219 -11.628 1.00 85.38 87 LEU A N 1
ATOM 670 C CA . LEU A 1 87 ? -4.017 0.673 -11.560 1.00 85.38 87 LEU A CA 1
ATOM 671 C C . LEU A 1 87 ? -5.183 0.053 -10.779 1.00 85.38 87 LEU A C 1
ATOM 673 O O . LEU A 1 87 ? -5.900 0.783 -10.087 1.00 85.38 87 LEU A O 1
ATOM 677 N N . SER A 1 88 ? -5.387 -1.263 -10.870 1.00 89.25 88 SER A N 1
ATOM 678 C CA . SER A 1 88 ? -6.396 -1.978 -10.086 1.00 89.25 88 SER A CA 1
ATOM 679 C C . SER A 1 88 ? -6.085 -1.919 -8.589 1.00 89.25 88 SER A C 1
ATOM 681 O O . SER A 1 88 ? -6.945 -1.502 -7.808 1.00 89.25 88 SER A O 1
ATOM 683 N N . VAL A 1 89 ? -4.850 -2.239 -8.186 1.00 89.19 89 VAL A N 1
ATOM 684 C CA . VAL A 1 89 ? -4.400 -2.173 -6.784 1.00 89.19 89 VAL A CA 1
ATOM 685 C C . VAL A 1 89 ? -4.530 -0.752 -6.237 1.00 89.19 89 VAL A C 1
ATOM 687 O O . VAL A 1 89 ? -5.145 -0.543 -5.189 1.00 89.19 89 VAL A O 1
ATOM 690 N N . LEU A 1 90 ? -4.060 0.254 -6.981 1.00 87.12 90 LEU A N 1
ATOM 691 C CA . LEU A 1 90 ? -4.181 1.663 -6.595 1.00 87.12 90 LEU A CA 1
ATOM 692 C C . LEU A 1 90 ? -5.645 2.095 -6.440 1.00 87.12 90 LEU A C 1
ATOM 694 O O . LEU A 1 90 ? -5.994 2.799 -5.489 1.00 87.12 90 LEU A O 1
ATOM 698 N N . ARG A 1 91 ? -6.535 1.672 -7.348 1.00 87.31 91 ARG A N 1
ATOM 699 C CA . ARG A 1 91 ? -7.978 1.947 -7.240 1.00 87.31 91 ARG A CA 1
ATOM 700 C C . ARG A 1 91 ? -8.586 1.302 -5.997 1.00 87.31 91 ARG A C 1
ATOM 702 O O . ARG A 1 91 ? -9.389 1.951 -5.324 1.00 87.31 91 ARG A O 1
ATOM 709 N N . GLN A 1 92 ? -8.227 0.061 -5.684 1.00 89.44 92 GLN A N 1
ATOM 710 C CA . GLN A 1 92 ? -8.729 -0.638 -4.502 1.00 89.44 92 GLN A CA 1
ATOM 711 C C . GLN A 1 92 ? -8.242 0.019 -3.204 1.00 89.44 92 GLN A C 1
ATOM 713 O O . GLN A 1 92 ? -9.065 0.333 -2.343 1.00 89.44 92 GLN A O 1
ATOM 718 N N . LEU A 1 93 ? -6.952 0.358 -3.112 1.00 88.44 93 LEU A N 1
ATOM 719 C CA . LEU A 1 93 ? -6.389 1.094 -1.975 1.00 88.44 93 LEU A CA 1
ATOM 720 C C . LEU A 1 93 ? -7.060 2.461 -1.785 1.00 88.44 93 LEU A C 1
ATOM 722 O O . LEU A 1 93 ? -7.432 2.827 -0.671 1.00 88.44 93 LEU A O 1
ATOM 726 N N . ARG A 1 94 ? -7.315 3.199 -2.875 1.00 85.69 94 ARG A N 1
ATOM 727 C CA . ARG A 1 94 ? -8.060 4.470 -2.826 1.00 85.69 94 ARG A CA 1
ATOM 728 C C . ARG A 1 94 ? -9.484 4.291 -2.308 1.00 85.69 94 ARG A C 1
ATOM 730 O O . ARG A 1 94 ? -9.955 5.122 -1.530 1.00 85.69 94 ARG A O 1
ATOM 737 N N . ARG A 1 95 ? -10.182 3.236 -2.740 1.00 87.38 95 ARG A N 1
ATOM 738 C CA . ARG A 1 95 ? -11.542 2.918 -2.271 1.00 87.38 95 ARG A CA 1
ATOM 739 C C . ARG A 1 95 ? -11.545 2.564 -0.785 1.00 87.38 95 ARG A C 1
ATOM 741 O O . ARG A 1 95 ? -12.418 3.051 -0.069 1.00 87.38 95 ARG A O 1
ATOM 748 N N . ALA A 1 96 ? -10.573 1.781 -0.323 1.00 86.62 96 ALA A N 1
ATOM 749 C CA . ALA A 1 96 ? -10.415 1.441 1.087 1.00 86.62 96 ALA A CA 1
ATOM 750 C C . ALA A 1 96 ? -10.130 2.694 1.935 1.00 86.62 96 ALA A C 1
ATOM 752 O O . ALA A 1 96 ? -10.879 2.988 2.867 1.00 86.62 96 ALA A O 1
ATOM 753 N N . ALA A 1 97 ? -9.164 3.522 1.526 1.00 85.94 97 ALA A N 1
ATOM 754 C CA . ALA A 1 97 ? -8.841 4.776 2.206 1.00 85.94 97 ALA A CA 1
ATOM 755 C C . ALA A 1 97 ? -10.044 5.732 2.284 1.00 85.94 97 ALA A C 1
ATOM 757 O O . ALA A 1 97 ? -10.301 6.323 3.331 1.00 85.94 97 ALA A O 1
ATOM 758 N N . ARG A 1 98 ? -10.834 5.858 1.206 1.00 85.88 98 ARG A N 1
ATOM 759 C CA . ARG A 1 98 ? -12.046 6.698 1.185 1.00 85.88 98 ARG A CA 1
ATOM 760 C C . ARG A 1 98 ? -13.120 6.217 2.167 1.00 85.88 98 ARG A C 1
ATOM 762 O O . ARG A 1 98 ? -13.884 7.039 2.661 1.00 85.88 98 ARG A O 1
ATOM 769 N N . ARG A 1 99 ? -13.206 4.910 2.431 1.00 85.69 99 ARG A N 1
ATOM 770 C CA . ARG A 1 99 ? -14.156 4.335 3.399 1.00 85.69 99 ARG A CA 1
ATOM 771 C C . ARG A 1 99 ? -13.704 4.530 4.846 1.00 85.69 99 ARG A C 1
ATOM 773 O O . ARG A 1 99 ? -14.553 4.639 5.726 1.00 85.69 99 ARG A O 1
ATOM 780 N N . SER A 1 100 ? -12.394 4.574 5.085 1.00 83.31 100 SER A N 1
ATOM 781 C CA . SER A 1 100 ? -11.829 4.690 6.434 1.00 83.31 100 SER A CA 1
ATOM 782 C C . SER A 1 100 ? -11.553 6.134 6.872 1.00 83.31 100 SER A C 1
ATOM 784 O O . SER A 1 100 ? -11.560 6.419 8.071 1.00 83.31 100 SER A O 1
ATOM 786 N N . LEU A 1 101 ? -11.346 7.061 5.933 1.00 84.00 101 LEU A N 1
ATOM 787 C CA . LEU A 1 101 ? -11.083 8.472 6.220 1.00 84.00 101 LEU A CA 1
ATOM 788 C C . LEU A 1 101 ? -12.361 9.327 6.185 1.00 84.00 101 LEU A C 1
ATOM 790 O O . LEU A 1 101 ? -13.209 9.137 5.312 1.00 84.00 101 LEU A O 1
ATOM 794 N N . PRO A 1 102 ? -12.478 10.350 7.053 1.00 85.88 102 PRO A N 1
ATOM 795 C CA . PRO A 1 102 ? -13.468 11.406 6.869 1.00 85.88 102 PRO A CA 1
ATOM 796 C C . PRO A 1 102 ? -13.311 12.081 5.499 1.00 85.88 102 PRO A C 1
ATOM 798 O O . PRO A 1 102 ? -12.192 12.347 5.050 1.00 85.88 102 PRO A O 1
ATOM 801 N N . TRP A 1 103 ? -14.433 12.414 4.852 1.00 78.19 103 TRP A N 1
ATOM 802 C CA . TRP A 1 103 ? -14.454 12.986 3.498 1.00 78.19 103 TRP A CA 1
ATOM 803 C C . TRP A 1 103 ? -13.548 14.216 3.337 1.00 78.19 103 TRP A C 1
ATOM 805 O O . TRP A 1 103 ? -12.822 14.321 2.349 1.00 78.19 103 TRP A O 1
ATOM 815 N N . LEU A 1 104 ? -13.543 15.123 4.320 1.00 77.75 104 LEU A N 1
ATOM 816 C CA . LEU A 1 104 ? -12.709 16.329 4.301 1.00 77.75 104 LEU A CA 1
ATOM 817 C C . LEU A 1 104 ? -11.211 16.000 4.336 1.00 77.75 104 LEU A C 1
ATOM 819 O O . LEU A 1 104 ? -10.445 16.569 3.559 1.00 77.75 104 LEU A O 1
ATOM 823 N N . THR A 1 105 ? -10.802 15.048 5.178 1.00 79.44 105 THR A N 1
ATOM 824 C CA . THR A 1 105 ? -9.412 14.579 5.277 1.00 79.44 105 THR A CA 1
ATOM 825 C C . THR A 1 105 ? -8.962 13.952 3.965 1.00 79.44 105 THR A C 1
ATOM 827 O O . THR A 1 105 ? -7.934 14.342 3.416 1.00 79.44 105 THR A O 1
ATOM 830 N N . TYR A 1 106 ? -9.774 13.045 3.414 1.00 77.88 106 TYR A N 1
ATOM 831 C CA . TYR A 1 106 ? -9.498 12.415 2.126 1.00 77.88 106 TYR A CA 1
ATOM 832 C C . TYR A 1 106 ? -9.365 13.460 1.009 1.00 77.88 106 TYR A C 1
ATOM 834 O O . TYR A 1 106 ? -8.379 13.475 0.275 1.00 77.88 106 TYR A O 1
ATOM 842 N N . ARG A 1 107 ? -10.318 14.395 0.913 1.00 77.62 107 ARG A N 1
ATOM 843 C CA . ARG A 1 107 ? -10.315 15.444 -0.115 1.00 77.62 107 ARG A CA 1
ATOM 844 C C . ARG A 1 107 ? -9.086 16.350 -0.009 1.00 77.62 107 ARG A C 1
ATOM 846 O O . ARG A 1 107 ? -8.544 16.729 -1.043 1.00 77.62 107 ARG A O 1
ATOM 853 N N . ARG A 1 108 ? -8.633 16.682 1.206 1.00 79.75 108 ARG A N 1
ATOM 854 C CA . ARG A 1 108 ? -7.438 17.514 1.433 1.00 79.75 108 ARG A CA 1
ATOM 855 C C . ARG A 1 108 ? -6.163 16.799 0.987 1.00 79.75 108 ARG A C 1
ATOM 857 O O . ARG A 1 108 ? -5.361 17.396 0.281 1.00 79.75 108 ARG A O 1
ATOM 864 N N . LEU A 1 109 ? -6.023 15.513 1.311 1.00 75.31 109 LEU A N 1
ATOM 865 C CA . LEU A 1 109 ? -4.861 14.712 0.910 1.00 75.31 109 LEU A CA 1
ATOM 866 C C . LEU A 1 109 ? -4.730 14.560 -0.615 1.00 75.31 109 LEU A C 1
ATOM 868 O O . LEU A 1 109 ? -3.616 14.457 -1.115 1.00 75.31 109 LEU A O 1
ATOM 872 N N . TRP A 1 110 ? -5.843 14.604 -1.356 1.00 68.88 110 TRP A N 1
ATOM 873 C CA . TRP A 1 110 ? -5.841 14.493 -2.820 1.00 68.88 110 TRP A CA 1
ATOM 874 C C . TRP A 1 110 ? -5.813 15.831 -3.575 1.00 68.88 110 TRP A C 1
ATOM 876 O O . TRP A 1 110 ? -5.385 15.853 -4.727 1.00 68.88 110 TRP A O 1
ATOM 886 N N . LYS A 1 111 ? -6.257 16.945 -2.970 1.00 63.88 111 LYS A N 1
ATOM 887 C CA . LYS A 1 111 ? -6.331 18.258 -3.645 1.00 63.88 111 LYS A CA 1
ATOM 888 C C . LYS A 1 111 ? -5.062 19.113 -3.566 1.00 63.88 111 LYS A C 1
ATOM 890 O O . LYS A 1 111 ? -4.903 19.983 -4.410 1.00 63.88 111 LYS A O 1
ATOM 895 N N . VAL A 1 112 ? -4.172 18.905 -2.595 1.00 52.09 112 VAL A N 1
ATOM 896 C CA . VAL A 1 112 ? -2.987 19.770 -2.385 1.00 52.09 112 VAL A CA 1
ATOM 897 C C . VAL A 1 112 ? -1.847 19.353 -3.321 1.00 52.09 112 VAL A C 1
ATOM 899 O O . VAL A 1 112 ? -0.858 18.786 -2.891 1.00 52.09 112 VAL A O 1
ATOM 902 N N . GLY A 1 113 ? -2.038 19.434 -4.633 1.00 45.41 113 GLY A N 1
ATOM 903 C CA . GLY A 1 113 ? -1.003 19.069 -5.616 1.00 45.41 113 GLY A CA 1
ATOM 904 C C . GLY A 1 113 ? -1.449 19.306 -7.052 1.00 45.41 113 GLY A C 1
ATOM 905 O O . GLY A 1 113 ? -1.198 18.472 -7.914 1.00 45.41 113 GLY A O 1
ATOM 906 N N . ARG A 1 114 ? -2.202 20.386 -7.256 1.00 39.53 114 ARG A N 1
ATOM 907 C CA . ARG A 1 114 ? -2.264 21.080 -8.537 1.00 39.53 114 ARG A CA 1
ATOM 908 C C . ARG A 1 114 ? -1.413 22.324 -8.404 1.00 39.53 114 ARG A C 1
ATOM 910 O O . ARG A 1 114 ? -1.498 22.918 -7.304 1.00 39.53 114 ARG A O 1
#